Protein 2R4Q (pdb70)

GO terms:
  GO:0005515 protein binding (F, IPI)

Foldseek 3Di:
DAEEEEEEEDQFLQVLVVLLCVVCVVVVGDYQYWGQGPVGIDRDDDLVNLVPQLAYEYAYHDDDDVSQAQGFYHYHHSVCSVVPSVVRRVCSCSVGDHD

Secondary structure (DSSP, 8-state):
--EEEEEE-S------HHHHHHHHHHHT--EEEEEEETTEEESPPPHHHHHH-S-EEEEESS----TTTTSBEEEE-HHHHHH-HHHHHHH----S-B-

B-factor: mean 27.75, std 8.55, range [16.28, 75.95]

Organism: Bacillus subtilis (strain 168) (NCBI:txid224308)

Solvent-accessible surface area: 5579 Å² total

Sequence (99 aa):
AAKIILAVTACPTGHTFAADALKEKAKKELGVEIKVETNGSSSSGIKHKLTAQEIEDAPAIIVAADKQVEEERFKGKRVLQVPVTAGIRRPQELIEEKANQDAPIIY

CATH classification: 3.40.50.2300

Structure (mmCIF, N/CA/C/O backbone):
data_2R4Q
#
_entry.id   2R4Q
#
_cell.length_a   43.661
_cell.length_b   43.661
_cell.length_c   110.896
_cell.angle_alpha   90.000
_cell.angle_beta   90.000
_cell.angle_gamma   90.000
#
_symmetry.space_group_name_H-M   'P 43 21 2'
#
loop_
_entity.id
_entity.type
_entity.pdbx_description
1 polymer 'Phosphotransferase system (PTS) fructose-specific enzyme IIABC component'
2 water water
#
loop_
_atom_site.group_PDB
_atom_site.id
_atom_site.type_symbol
_atom_site.label_atom_id
_atom_site.label_alt_id
_atom_site.label_comp_id
_atom_site.label_asym_id
_atom_site.label_entity_id
_atom_site.label_seq_id
_atom_site.pdbx_PDB_ins_code
_atom_site.Cartn_x
_atom_site.Cartn_y
_atom_site.Cartn_z
_atom_site.occupancy
_atom_site.B_iso_or_equiv
_atom_site.auth_seq_id
_atom_site.auth_comp_id
_atom_site.auth_asym_id
_atom_s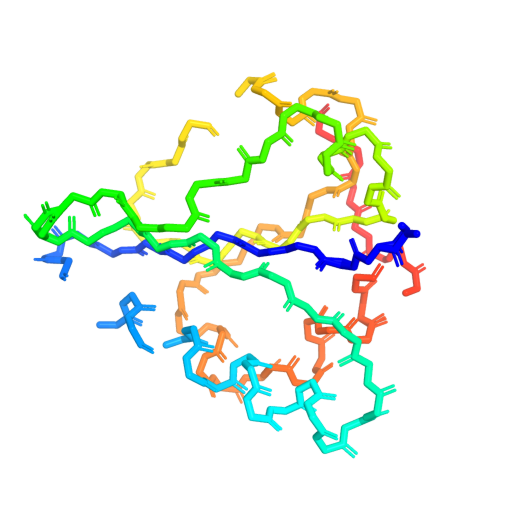ite.auth_atom_id
_atom_site.pdbx_PDB_model_num
ATOM 1 N N A ALA A 1 3 ? 1.896 39.097 -3.544 0.50 27.33 170 ALA A N 1
ATOM 2 N N B ALA A 1 3 ? 1.235 37.982 -3.843 0.50 28.28 170 ALA A N 1
ATOM 3 C CA A ALA A 1 3 ? 2.167 37.911 -4.385 0.50 27.10 170 ALA A CA 1
ATOM 4 C CA B ALA A 1 3 ? 2.137 37.708 -4.992 0.50 27.62 170 ALA A CA 1
ATOM 5 C C A ALA A 1 3 ? 3.091 36.922 -3.671 0.50 27.28 170 ALA A C 1
ATOM 6 C C B ALA A 1 3 ? 3.115 36.544 -4.718 0.50 27.17 170 ALA A C 1
ATOM 7 O O A ALA A 1 3 ? 4.057 37.300 -3.012 0.50 27.62 170 ALA A O 1
ATOM 8 O O B ALA A 1 3 ? 4.181 36.456 -5.338 0.50 27.26 170 ALA A O 1
ATOM 11 N N . LYS A 1 4 ? 2.766 35.650 -3.792 1.00 27.11 171 LYS A N 1
ATOM 12 C CA . LYS A 1 4 ? 3.701 34.592 -3.448 1.00 26.10 171 LYS A CA 1
ATOM 13 C C . LYS A 1 4 ? 3.488 33.377 -4.328 1.00 25.04 171 LYS A C 1
ATOM 14 O O . LYS A 1 4 ? 2.367 33.065 -4.774 1.00 24.47 171 LYS A O 1
ATOM 20 N N A ILE A 1 5 ? 4.574 32.683 -4.607 0.50 24.12 172 ILE A N 1
ATOM 21 N N B ILE A 1 5 ? 4.598 32.684 -4.551 0.50 24.46 172 ILE A N 1
ATOM 22 C CA A ILE A 1 5 ? 4.440 31.435 -5.330 0.50 23.59 172 ILE A CA 1
ATOM 23 C CA B ILE A 1 5 ? 4.615 31.344 -5.128 0.50 24.35 172 ILE A CA 1
ATOM 24 C C A ILE A 1 5 ? 3.751 30.375 -4.447 0.50 22.86 172 ILE A C 1
ATOM 25 C C B ILE A 1 5 ? 3.674 30.395 -4.375 0.50 23.12 172 ILE A C 1
ATOM 26 O O A ILE A 1 5 ? 3.850 30.367 -3.205 0.50 23.34 172 ILE A O 1
ATOM 27 O O B ILE A 1 5 ? 3.527 30.482 -3.135 0.50 23.19 172 ILE A O 1
ATOM 36 N N . LEU A 1 6 ? 3.031 29.492 -5.121 1.00 22.51 173 LEU A N 1
ATOM 37 C CA . LEU A 1 6 ? 2.230 28.455 -4.496 1.00 21.62 173 LEU A CA 1
ATOM 38 C C . LEU A 1 6 ? 2.682 27.105 -5.004 1.00 21.53 173 LEU A C 1
ATOM 39 O O . LEU A 1 6 ? 3.262 27.001 -6.074 1.00 22.07 173 LEU A O 1
ATOM 44 N N . ALA A 1 7 ? 2.386 26.065 -4.239 1.00 21.71 174 ALA A N 1
ATOM 45 C CA . ALA A 1 7 ? 2.635 24.700 -4.710 1.00 21.61 174 ALA A CA 1
ATOM 46 C C . ALA A 1 7 ? 1.512 23.799 -4.279 1.00 21.83 174 ALA A C 1
ATOM 47 O O . ALA A 1 7 ? 0.853 24.069 -3.279 1.00 22.42 174 ALA A O 1
ATOM 49 N N . VAL A 1 8 ? 1.354 22.705 -5.017 1.00 20.95 175 VAL A N 1
ATOM 50 C CA . VAL A 1 8 ? 0.522 21.565 -4.602 1.00 20.63 175 VAL A CA 1
ATOM 51 C C . VAL A 1 8 ? 1.403 20.332 -4.684 1.00 21.58 175 VAL A C 1
ATOM 52 O O . VAL A 1 8 ? 2.066 20.123 -5.702 1.00 22.43 175 VAL A O 1
ATOM 56 N N . THR A 1 9 ? 1.401 19.528 -3.621 1.00 21.15 176 THR A N 1
ATOM 57 C CA . THR A 1 9 ? 2.083 18.240 -3.707 1.00 20.29 176 THR A CA 1
ATOM 58 C C . THR A 1 9 ? 1.050 17.127 -3.533 1.00 21.35 176 THR A C 1
ATOM 59 O O . THR A 1 9 ? 0.084 17.289 -2.797 1.00 21.32 176 THR A O 1
ATOM 63 N N . ALA A 1 10 ? 1.265 15.991 -4.215 1.00 21.56 177 ALA A N 1
ATOM 64 C CA . ALA A 1 10 ? 0.309 14.880 -4.131 1.00 22.98 177 ALA A CA 1
ATOM 65 C C . ALA A 1 10 ? 0.997 13.574 -4.469 1.00 23.75 177 ALA A C 1
ATOM 66 O O . ALA A 1 10 ? 1.863 13.528 -5.322 1.00 23.44 177 ALA A O 1
ATOM 68 N N . CYS A 1 11 ? 0.592 1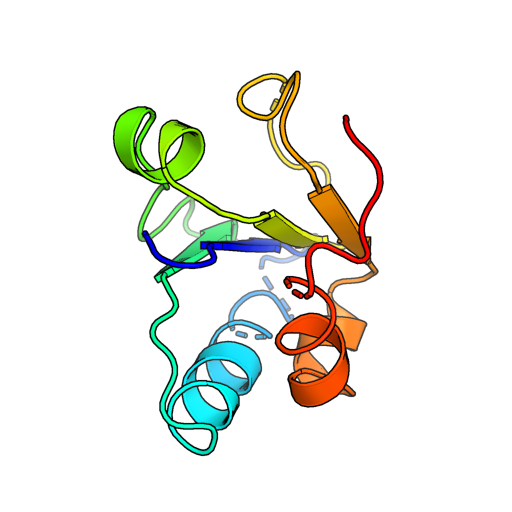2.499 -3.829 1.00 25.35 178 CYS A N 1
ATOM 69 C CA . CYS A 1 11 ? 1.065 11.190 -4.275 1.00 26.51 178 CYS A CA 1
ATOM 70 C C . CYS A 1 11 ? -0.024 10.139 -4.054 1.00 27.53 178 CYS A C 1
ATOM 71 O O . CYS A 1 11 ? -0.962 10.410 -3.295 1.00 26.30 178 CYS A O 1
ATOM 74 N N . PRO A 1 12 ? 0.064 8.983 -4.762 1.00 28.24 179 PRO A N 1
ATOM 75 C CA . PRO A 1 12 ? -0.993 7.959 -4.739 1.00 29.40 179 PRO A CA 1
ATOM 76 C C . PRO A 1 12 ? -1.319 7.428 -3.353 1.00 30.44 179 PRO A C 1
ATOM 77 O O . PRO A 1 12 ? -2.493 7.236 -3.025 1.00 30.55 179 PRO A O 1
ATOM 81 N N . THR A 1 13 ? -0.303 7.188 -2.536 1.00 31.71 180 THR A N 1
ATOM 82 C CA . THR A 1 13 ? -0.586 6.547 -1.253 1.00 33.71 180 THR A CA 1
ATOM 83 C C . THR A 1 13 ? -0.884 7.650 -0.260 1.00 34.12 180 THR A C 1
ATOM 84 O O . THR A 1 13 ? -1.474 7.405 0.797 1.00 34.55 180 THR A O 1
ATOM 88 N N . GLY A 1 14 ? -0.490 8.867 -0.629 1.00 34.62 181 GLY A N 1
ATOM 89 C CA . GLY A 1 14 ? -0.747 10.039 0.170 1.00 35.23 181 GLY A CA 1
ATOM 90 C C . GLY A 1 14 ? -0.075 9.975 1.530 1.00 35.99 181 GLY A C 1
ATOM 91 O O . GLY A 1 14 ? -0.264 10.877 2.354 1.00 37.11 181 GLY A O 1
ATOM 92 N N . HIS A 1 17 ? 5.437 10.565 0.076 1.00 27.74 184 HIS A N 1
ATOM 93 C CA . HIS A 1 17 ? 6.024 11.616 -0.776 1.00 27.64 184 HIS A CA 1
ATOM 94 C C . HIS A 1 17 ? 5.363 13.005 -0.729 1.00 27.35 184 HIS A C 1
ATOM 95 O O . HIS A 1 17 ? 6.054 14.021 -0.774 1.00 25.74 184 HIS A O 1
ATOM 102 N N . THR A 1 18 ? 4.029 13.045 -0.672 1.00 26.00 185 THR A N 1
ATOM 103 C CA . THR A 1 18 ? 3.308 14.321 -0.566 1.00 26.17 185 THR A CA 1
ATOM 104 C C . THR A 1 18 ? 3.956 15.320 0.436 1.00 26.12 185 THR A C 1
ATOM 105 O O . THR A 1 18 ? 4.310 16.499 0.111 1.00 24.02 185 THR A O 1
ATOM 109 N N . PHE A 1 19 ? 4.190 14.799 1.628 1.00 26.06 186 PHE A N 1
ATOM 110 C CA . PHE A 1 19 ? 4.652 15.644 2.771 1.00 26.04 186 PHE A CA 1
ATOM 111 C C . PHE A 1 19 ? 6.158 15.940 2.788 1.00 25.04 186 PHE A C 1
ATOM 112 O O . PHE A 1 19 ? 6.598 17.056 3.154 1.00 24.19 186 PHE A O 1
ATOM 133 N N . ALA A 1 21 ? 7.838 16.250 0.019 1.00 22.61 188 ALA A N 1
ATOM 134 C CA . ALA A 1 21 ? 7.989 17.292 -1.018 1.00 21.61 188 ALA A CA 1
ATOM 135 C C . ALA A 1 21 ? 7.622 18.668 -0.429 1.00 20.92 188 ALA A C 1
ATOM 136 O O . ALA A 1 21 ? 8.338 19.654 -0.642 1.00 21.58 188 ALA A O 1
ATOM 138 N N . ALA A 1 22 ? 6.511 18.736 0.322 1.00 20.69 189 ALA A N 1
ATOM 139 C CA . ALA A 1 22 ? 6.093 20.013 0.934 1.00 21.37 189 ALA A CA 1
ATOM 140 C C . ALA A 1 22 ? 7.183 20.522 1.864 1.00 21.19 189 ALA A C 1
ATOM 141 O O . ALA A 1 22 ? 7.563 21.690 1.810 1.00 21.11 189 ALA A O 1
ATOM 143 N N . ASP A 1 23 ? 7.722 19.623 2.698 1.00 20.92 190 ASP A N 1
ATOM 144 C CA . ASP A 1 23 ? 8.792 19.978 3.619 1.00 20.56 190 ASP A CA 1
ATOM 145 C C . ASP A 1 23 ? 9.997 20.550 2.879 1.00 20.56 190 ASP A C 1
ATOM 146 O O . ASP A 1 23 ? 10.544 21.593 3.249 1.00 21.17 190 ASP A O 1
ATOM 151 N N . ALA A 1 24 ? 10.428 19.836 1.843 1.00 20.21 191 ALA A N 1
ATOM 152 C CA . ALA A 1 24 ? 11.636 20.248 1.126 1.00 21.02 191 ALA A CA 1
ATOM 153 C C . ALA A 1 24 ? 11.421 21.615 0.490 1.00 20.47 191 ALA A C 1
ATOM 154 O O . ALA A 1 24 ? 12.346 22.445 0.494 1.00 21.69 191 ALA A O 1
ATOM 156 N N . LEU A 1 25 ? 10.216 21.834 -0.062 1.00 20.99 192 LEU A N 1
ATOM 157 C CA . LEU A 1 25 ? 9.883 23.123 -0.671 1.00 21.59 192 LEU A CA 1
ATOM 158 C C . LEU A 1 25 ? 9.878 24.243 0.358 1.00 21.78 192 LEU A C 1
ATOM 159 O O . LEU A 1 25 ? 10.460 25.310 0.128 1.00 21.84 192 LEU A O 1
ATOM 164 N N . LYS A 1 26 ? 9.253 23.984 1.513 1.00 21.43 193 LYS A N 1
ATOM 165 C CA . LYS A 1 26 ? 9.209 24.989 2.555 1.00 22.40 193 LYS A CA 1
ATOM 166 C C . LYS A 1 26 ? 10.596 25.297 3.116 1.00 22.62 193 LYS A C 1
ATOM 167 O O . LYS A 1 26 ? 10.961 26.469 3.308 1.00 22.71 193 LYS A O 1
ATOM 173 N N . GLU A 1 27 ? 11.395 24.258 3.376 1.00 22.73 194 GLU A N 1
ATOM 174 C CA . GLU A 1 27 ? 12.725 24.510 3.959 1.00 23.98 194 GLU A CA 1
ATOM 175 C C . GLU A 1 27 ? 13.604 25.284 2.977 1.00 23.69 194 GLU A C 1
ATOM 176 O O . GLU A 1 27 ? 14.334 26.212 3.375 1.00 24.46 194 GLU A O 1
ATOM 182 N N . LYS A 1 28 ? 13.522 24.922 1.695 1.00 22.74 195 LYS A N 1
ATOM 183 C CA . LYS A 1 28 ? 14.327 25.597 0.672 1.00 23.37 195 LYS A CA 1
ATOM 184 C C . LYS A 1 28 ? 13.871 27.053 0.476 1.00 23.31 195 LYS A C 1
ATOM 185 O O . LYS A 1 28 ? 14.709 27.954 0.379 1.00 23.48 195 LYS A O 1
ATOM 191 N N . ALA A 1 29 ? 12.561 27.287 0.444 1.00 22.15 196 ALA A N 1
ATOM 192 C CA . ALA A 1 29 ? 12.024 28.639 0.309 1.00 22.72 196 ALA A CA 1
ATOM 193 C C . ALA A 1 29 ? 12.554 29.510 1.445 1.00 23.20 196 ALA A C 1
ATOM 194 O O . ALA A 1 29 ? 12.940 30.672 1.232 1.00 23.15 196 ALA A O 1
ATOM 196 N N . LYS A 1 30 ? 12.579 28.970 2.661 1.00 23.68 197 LYS A N 1
ATOM 197 C CA A LYS A 1 30 ? 13.077 29.758 3.786 0.50 24.01 197 LYS A CA 1
ATOM 198 C CA B LYS A 1 30 ? 13.079 29.733 3.808 0.50 24.13 197 LYS A CA 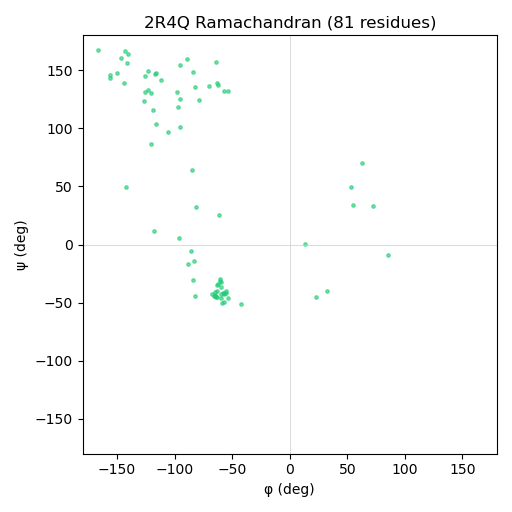1
ATOM 199 C C . LYS A 1 30 ? 14.551 30.076 3.600 1.00 24.41 197 LYS A C 1
ATOM 200 O O . LYS A 1 30 ? 14.973 31.212 3.825 1.00 25.04 197 LYS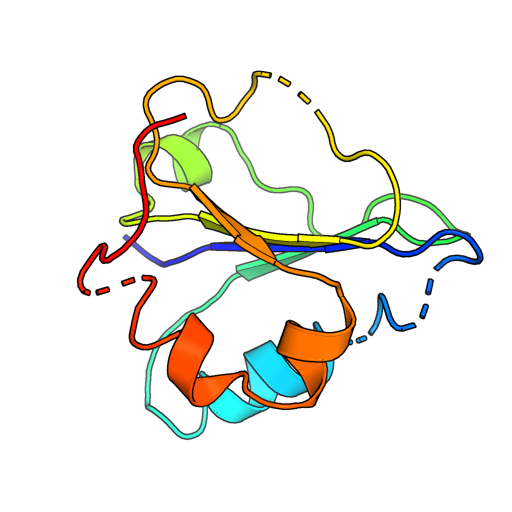 A O 1
ATOM 211 N N . GLU A 1 31 ? 15.327 29.084 3.162 1.00 24.40 198 GLU A N 1
ATOM 212 C CA . GLU A 1 31 ? 16.748 29.272 2.857 1.00 25.80 198 GLU A CA 1
ATOM 213 C C . GLU A 1 31 ? 16.948 30.400 1.840 1.00 24.59 198 GLU A C 1
ATOM 214 O O . GLU A 1 31 ? 17.891 31.211 1.946 1.00 24.74 198 GLU A O 1
ATOM 220 N N . LEU A 1 32 ? 16.065 30.450 0.847 1.00 24.04 199 LEU A N 1
ATOM 221 C CA . LEU A 1 32 ? 16.188 31.396 -0.251 1.00 23.21 199 LEU A CA 1
ATOM 222 C C . LEU A 1 32 ? 15.554 32.762 0.072 1.00 22.55 199 LEU A C 1
ATOM 223 O O . LEU A 1 32 ? 15.678 33.714 -0.707 1.00 21.89 199 LEU A O 1
ATOM 228 N N . GLY A 1 33 ? 14.897 32.846 1.223 1.00 22.24 200 GLY A N 1
ATOM 229 C CA . GLY A 1 33 ? 14.281 34.090 1.678 1.00 22.20 200 GLY A CA 1
ATOM 230 C C . GLY A 1 33 ? 13.041 34.416 0.860 1.00 22.41 200 GLY A C 1
ATOM 231 O O . GLY A 1 33 ? 12.770 35.586 0.586 1.00 21.72 200 GLY A O 1
ATOM 232 N N . VAL A 1 34 ? 12.318 33.386 0.421 1.00 22.39 201 VAL A N 1
ATOM 233 C CA . VAL A 1 34 ? 11.075 33.634 -0.330 1.00 23.75 201 VAL A CA 1
ATOM 234 C C . VAL A 1 34 ? 9.897 32.957 0.334 1.00 23.81 201 VAL A C 1
ATOM 235 O O . VAL A 1 34 ? 10.072 31.930 1.006 1.00 23.37 201 VAL A O 1
ATOM 239 N N . GLU A 1 35 ? 8.720 33.558 0.183 1.00 23.46 202 GLU A N 1
ATOM 240 C CA . GLU A 1 35 ? 7.514 32.962 0.769 1.00 24.57 202 GLU A CA 1
ATOM 241 C C . GLU A 1 35 ? 6.947 31.913 -0.157 1.00 23.37 202 GLU A C 1
ATOM 242 O O . GLU A 1 35 ? 6.997 32.034 -1.385 1.00 23.72 202 GLU A O 1
ATOM 248 N N . ILE A 1 36 ? 6.333 30.904 0.452 1.00 23.14 203 ILE A N 1
ATOM 249 C CA . ILE A 1 36 ? 5.618 29.891 -0.318 1.00 22.94 203 ILE A CA 1
ATOM 250 C C . ILE A 1 36 ? 4.456 29.356 0.518 1.00 22.53 203 ILE A C 1
ATOM 251 O O . ILE A 1 36 ? 4.544 29.326 1.750 1.00 23.87 203 ILE A O 1
ATOM 256 N N . LYS A 1 37 ? 3.366 28.988 -0.153 1.00 21.67 204 LYS A N 1
ATOM 257 C CA . LYS A 1 37 ? 2.269 28.257 0.499 1.00 20.89 204 LYS A CA 1
ATOM 258 C C . LYS A 1 37 ? 2.151 26.941 -0.263 1.00 21.34 204 LYS A C 1
ATOM 259 O O . LYS A 1 37 ? 2.109 26.941 -1.496 1.00 22.46 204 LYS A O 1
ATOM 265 N N . VAL A 1 38 ? 2.114 25.841 0.479 1.00 21.65 205 VAL A N 1
ATOM 266 C CA . VAL A 1 38 ? 2.039 24.527 -0.116 1.00 21.66 205 VAL A CA 1
ATOM 267 C C . VAL A 1 38 ? 0.756 23.809 0.323 1.00 22.42 205 VAL A C 1
ATOM 268 O O . VAL A 1 38 ? 0.572 23.501 1.530 1.00 22.16 205 VAL A O 1
ATOM 272 N N . GLU A 1 39 ? -0.111 23.552 -0.655 1.00 20.94 206 GLU A N 1
ATOM 273 C CA . GLU A 1 39 ? -1.292 22.692 -0.435 1.00 21.88 206 GLU A CA 1
ATOM 274 C C . GLU A 1 39 ? -0.836 21.261 -0.557 1.00 22.03 206 GLU A C 1
ATOM 275 O O . GLU A 1 39 ? -0.135 20.946 -1.492 1.00 22.17 206 GLU A O 1
ATOM 281 N N . THR A 1 40 ? -1.271 20.390 0.356 1.00 21.16 207 THR A N 1
ATOM 282 C CA . THR A 1 40 ? -0.958 18.968 0.241 1.00 21.16 207 THR A CA 1
ATOM 283 C C . THR A 1 40 ? -2.208 18.152 -0.057 1.00 20.67 207 THR A C 1
ATOM 284 O O . THR A 1 40 ? -3.295 18.430 0.462 1.00 20.28 207 THR A O 1
ATOM 288 N N . ASN A 1 41 ? -2.037 17.149 -0.911 1.00 21.30 208 ASN A N 1
ATOM 289 C CA . ASN A 1 41 ? -3.144 16.251 -1.236 1.00 23.82 208 ASN A CA 1
ATOM 290 C C . ASN A 1 41 ? -2.744 14.851 -0.847 1.00 25.90 208 ASN A C 1
ATOM 291 O O . ASN A 1 41 ? -2.259 14.108 -1.676 1.00 28.96 208 ASN A O 1
ATOM 296 N N . GLY A 1 42 ? -2.962 14.478 0.403 1.00 26.01 209 GLY A N 1
ATOM 297 C CA . GLY A 1 42 ? -2.510 13.172 0.903 1.00 26.22 209 GLY A CA 1
ATOM 298 C C . GLY A 1 42 ? -3.640 12.207 1.190 1.00 26.01 209 GLY A C 1
ATOM 299 O O . GLY A 1 42 ? -4.790 12.425 0.780 1.00 26.12 209 GLY A O 1
ATOM 300 N N A SER A 1 43 ? -3.312 11.199 1.999 0.50 25.43 210 SER A N 1
ATOM 301 N N B SER A 1 43 ? -3.307 11.079 1.816 0.50 26.19 210 SER A N 1
ATOM 302 C CA A SER A 1 43 ? -4.231 10.124 2.358 0.50 24.36 210 SER A CA 1
ATOM 303 C CA B SER A 1 43 ? -4.305 10.058 2.142 0.50 25.72 210 SER A CA 1
ATOM 304 C C A SER A 1 43 ? -5.344 10.596 3.287 0.50 24.27 210 SER A C 1
ATOM 305 C C B SER A 1 43 ? -5.227 10.637 3.182 0.50 25.60 210 SER A C 1
ATOM 306 O O A SER A 1 43 ? -6.456 10.074 3.239 0.50 23.43 210 SER A O 1
ATOM 307 O O B SER A 1 43 ? -6.358 10.188 3.379 0.50 24.96 210 SER A O 1
ATOM 312 N N A SER A 1 44 ? -5.035 11.560 4.149 0.50 23.83 211 SER A N 1
ATOM 313 N N B SER A 1 44 ? -4.701 11.660 3.832 0.50 25.27 211 SER A N 1
ATOM 314 C CA A SER A 1 44 ? -6.040 12.111 5.052 0.50 23.83 211 SER A CA 1
ATOM 315 C CA B SER A 1 44 ? -5.341 12.337 4.926 0.50 25.38 211 SER A CA 1
ATOM 316 C C A SER A 1 44 ? -6.866 13.195 4.385 0.50 23.75 211 SER A C 1
ATOM 317 C C B SER A 1 44 ? -6.286 13.453 4.464 0.50 25.07 211 SER A C 1
ATOM 318 O O A SER A 1 44 ? -7.834 13.700 4.979 0.50 23.66 211 SER A O 1
ATOM 319 O O B SER A 1 44 ? -6.820 14.182 5.291 0.50 26.18 211 SER A O 1
ATOM 324 N N . GLY A 1 45 ? -6.506 13.551 3.148 1.00 23.80 212 GLY A N 1
ATOM 325 C CA . GLY A 1 45 ? -7.219 14.646 2.497 1.00 23.78 212 GLY A CA 1
ATOM 326 C C . GLY A 1 45 ? -6.352 15.857 2.128 1.00 23.83 212 GLY A C 1
ATOM 327 O O . GLY A 1 45 ? -5.154 15.742 1.935 1.00 24.60 212 GLY A O 1
ATOM 328 N N . ILE A 1 46 ? -7.015 16.993 1.978 1.00 24.21 213 ILE A N 1
ATOM 329 C CA . ILE A 1 46 ? -6.396 18.243 1.491 1.00 24.79 213 ILE A CA 1
ATOM 330 C C . ILE A 1 46 ? -6.053 19.092 2.701 1.00 25.63 213 ILE A C 1
ATOM 331 O O . ILE A 1 46 ? -6.878 19.263 3.617 1.00 26.62 213 ILE A O 1
ATOM 336 N N . LYS A 1 47 ? -4.831 19.593 2.743 1.00 26.09 214 LYS A N 1
ATOM 337 C CA . LYS A 1 47 ? -4.449 20.511 3.808 1.00 26.01 214 LYS A CA 1
ATOM 338 C C . LYS A 1 47 ? -3.899 21.782 3.156 1.00 25.76 214 LYS A C 1
ATOM 339 O O . LYS A 1 47 ? -3.265 21.742 2.084 1.00 23.05 214 LYS A O 1
ATOM 345 N N . HIS A 1 48 ? -4.173 22.908 3.813 1.00 24.52 215 HIS A N 1
ATOM 346 C CA . HIS A 1 48 ? -3.721 24.229 3.360 1.00 24.38 215 HIS A CA 1
ATOM 347 C C . HIS A 1 48 ? -4.138 24.481 1.925 1.00 22.44 215 HIS A C 1
ATOM 348 O O . HIS A 1 48 ? -3.345 24.887 1.086 1.00 22.62 215 HIS A O 1
ATOM 355 N N . LYS A 1 49 ? -5.420 24.238 1.651 1.00 22.88 216 LYS A N 1
ATOM 356 C CA . LYS A 1 49 ? -5.922 24.417 0.292 1.00 22.48 216 LYS A CA 1
ATOM 357 C C . LYS A 1 49 ? -5.679 25.852 -0.229 1.00 22.54 216 LYS A C 1
ATOM 358 O O . LYS A 1 49 ? -5.940 26.846 0.468 1.00 22.70 216 LYS A O 1
ATOM 364 N N . LEU A 1 50 ? -5.156 25.945 -1.442 1.00 21.62 217 LEU A N 1
ATOM 365 C CA . LEU A 1 50 ? -4.951 27.254 -2.072 1.00 21.83 217 LEU A CA 1
ATOM 366 C C . LEU A 1 50 ? -6.292 27.939 -2.280 1.00 21.84 217 LEU A C 1
ATOM 367 O O . LEU A 1 50 ? -7.286 27.297 -2.652 1.00 21.08 217 LEU A O 1
ATOM 372 N N . THR A 1 51 ? -6.332 29.240 -2.027 1.00 21.32 218 THR A N 1
ATOM 373 C CA . THR A 1 51 ? -7.535 30.006 -2.303 1.00 20.98 218 THR A CA 1
ATOM 374 C C . THR A 1 51 ? -7.543 30.569 -3.730 1.00 21.16 218 THR A C 1
ATOM 375 O O . THR A 1 51 ? -6.475 30.740 -4.364 1.00 22.11 218 THR A O 1
ATOM 379 N N . ALA A 1 52 ? -8.734 30.916 -4.212 1.00 21.07 219 ALA A N 1
ATOM 380 C CA . ALA A 1 52 ? -8.859 31.540 -5.535 1.00 20.72 219 ALA A CA 1
ATOM 381 C C . ALA A 1 52 ? -8.038 32.830 -5.591 1.00 20.71 219 ALA A C 1
ATOM 382 O O . ALA A 1 52 ? -7.371 33.106 -6.588 1.00 20.72 219 ALA A O 1
ATOM 384 N N . GLN A 1 53 ? -8.079 33.626 -4.523 1.00 19.56 220 GLN A N 1
ATOM 385 C CA . GLN A 1 53 ? -7.318 34.878 -4.527 1.00 20.37 220 GLN A CA 1
ATOM 386 C C . GLN A 1 53 ? -5.800 34.618 -4.578 1.00 20.69 220 GLN A C 1
ATOM 387 O O . GLN A 1 53 ? -5.068 35.305 -5.303 1.00 20.20 220 GLN A O 1
ATOM 393 N N . GLU A 1 54 ? -5.332 33.650 -3.793 1.00 20.15 221 GLU A N 1
ATOM 394 C CA . GLU A 1 54 ? -3.908 33.314 -3.788 1.00 21.42 221 GLU A CA 1
ATOM 395 C C . GLU A 1 54 ? -3.493 32.890 -5.190 1.00 21.06 221 GLU A C 1
ATOM 396 O O . GLU A 1 54 ? -2.460 33.308 -5.718 1.00 21.14 221 GLU A O 1
ATOM 402 N N . ILE A 1 55 ? -4.340 32.098 -5.827 1.00 20.85 222 ILE A N 1
ATOM 403 C CA . ILE A 1 55 ? -4.050 31.657 -7.193 1.00 20.91 222 ILE A CA 1
ATOM 404 C C . ILE A 1 55 ? -3.988 32.819 -8.172 1.00 21.53 222 ILE A C 1
ATOM 405 O O . ILE A 1 55 ? -3.079 32.894 -8.998 1.00 22.18 222 ILE A O 1
ATOM 410 N N . GLU A 1 56 ? -4.955 33.724 -8.089 1.00 21.64 223 GLU A N 1
ATOM 411 C CA . GLU A 1 56 ? -4.943 34.911 -8.947 1.00 22.59 223 GLU A CA 1
ATOM 412 C C . GLU A 1 56 ? -3.634 35.694 -8.807 1.00 22.66 223 GLU A C 1
ATOM 413 O O . GLU A 1 56 ? -3.063 36.136 -9.810 1.00 23.54 223 GLU A O 1
ATOM 419 N N . ASP A 1 57 ? -3.152 35.827 -7.570 1.00 21.83 224 ASP A N 1
ATOM 420 C CA . ASP A 1 57 ? -2.000 36.672 -7.253 1.00 22.70 224 ASP A CA 1
ATOM 421 C C . ASP A 1 57 ? -0.644 35.954 -7.507 1.00 23.12 224 ASP A C 1
ATOM 422 O O . ASP A 1 57 ? 0.399 36.615 -7.540 1.00 23.73 224 ASP A O 1
ATOM 427 N N . ALA A 1 58 ? -0.656 34.638 -7.685 1.00 22.70 225 ALA A N 1
ATOM 428 C CA . ALA A 1 58 ? 0.592 33.871 -7.759 1.00 22.87 225 ALA A CA 1
ATOM 429 C C . ALA A 1 58 ? 1.380 34.151 -9.052 1.00 23.79 225 ALA A C 1
ATOM 430 O O . ALA A 1 58 ? 0.791 34.208 -10.129 1.00 24.27 225 ALA A O 1
ATOM 432 N N . PRO A 1 59 ? 2.702 34.325 -8.962 1.00 24.57 226 PRO A N 1
ATOM 433 C CA . PRO A 1 59 ? 3.501 34.394 -10.219 1.00 23.95 226 PRO A CA 1
ATOM 434 C C . PRO A 1 59 ? 3.458 33.085 -11.038 1.00 24.15 226 PRO A C 1
ATOM 435 O O . PRO A 1 59 ? 3.462 33.104 -12.273 1.00 24.12 226 PRO A O 1
ATOM 439 N N . ALA A 1 60 ? 3.409 31.966 -10.323 1.00 23.26 227 ALA A N 1
ATOM 440 C CA . ALA A 1 60 ? 3.251 30.647 -10.900 1.00 23.46 227 ALA A CA 1
ATOM 441 C C . ALA A 1 60 ? 2.906 29.694 -9.773 1.00 23.37 227 ALA A C 1
ATOM 442 O O . ALA A 1 60 ? 3.052 30.033 -8.584 1.00 22.68 227 ALA A O 1
ATOM 444 N N . ILE A 1 61 ? 2.475 28.498 -10.166 1.00 22.49 228 ILE A N 1
ATOM 445 C CA . ILE A 1 61 ? 2.143 27.449 -9.212 1.00 23.09 228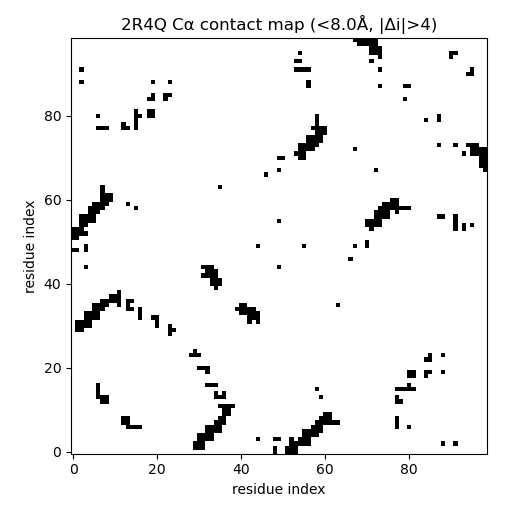 ILE A CA 1
ATOM 446 C C . ILE A 1 61 ? 2.984 26.221 -9.545 1.00 23.42 228 ILE A C 1
ATOM 447 O O . ILE A 1 61 ? 3.030 25.800 -10.708 1.00 23.76 228 ILE A O 1
ATOM 452 N N . ILE A 1 62 ? 3.601 25.611 -8.534 1.00 21.70 229 ILE A N 1
ATOM 453 C CA . ILE A 1 62 ? 4.348 24.369 -8.736 1.00 21.67 229 ILE A CA 1
ATOM 454 C C . ILE A 1 62 ? 3.401 23.223 -8.404 1.00 22.64 229 ILE A C 1
ATOM 455 O O . ILE A 1 62 ? 2.831 23.180 -7.316 1.00 23.34 229 ILE A O 1
ATOM 460 N N . VAL A 1 63 ? 3.225 22.298 -9.333 1.00 21.52 230 VAL A N 1
ATOM 461 C CA . VAL A 1 63 ? 2.405 21.134 -9.020 1.00 21.92 230 VAL A CA 1
ATOM 462 C C . VAL A 1 63 ? 3.326 19.925 -9.101 1.00 21.67 230 VAL A C 1
ATOM 463 O O . VAL A 1 63 ? 3.701 19.498 -10.197 1.00 21.55 230 VAL A O 1
ATOM 467 N N . ALA A 1 64 ? 3.713 19.423 -7.937 1.00 21.38 231 ALA A N 1
ATOM 468 C CA . ALA A 1 64 ? 4.643 18.294 -7.815 1.00 21.36 231 ALA A CA 1
ATOM 469 C C . ALA A 1 64 ? 3.798 17.099 -7.404 1.00 22.24 231 ALA A C 1
ATOM 470 O O . ALA A 1 64 ? 3.450 16.927 -6.224 1.00 21.02 231 ALA A O 1
ATOM 472 N N . ALA A 1 65 ? 3.408 16.291 -8.396 1.00 22.23 232 ALA A N 1
ATOM 473 C CA . ALA A 1 65 ? 2.326 15.313 -8.188 1.00 23.17 232 ALA A CA 1
ATOM 474 C C . ALA A 1 65 ? 2.505 14.003 -8.902 1.00 24.53 232 ALA A C 1
ATOM 475 O O . ALA A 1 65 ? 2.910 13.971 -10.060 1.00 25.90 232 ALA A O 1
ATOM 477 N N . ASP A 1 66 ? 2.168 12.924 -8.197 1.00 24.24 233 ASP A N 1
ATOM 478 C CA . ASP A 1 66 ? 2.206 11.588 -8.762 1.00 24.63 233 ASP A CA 1
ATOM 479 C C . ASP A 1 66 ? 0.798 10.976 -8.760 1.00 24.44 233 ASP A C 1
ATOM 480 O O . ASP A 1 66 ? 0.630 9.771 -8.973 1.00 24.53 233 ASP A O 1
ATOM 485 N N . LYS A 1 67 ? -0.203 11.816 -8.493 1.00 24.35 234 LYS A N 1
ATOM 486 C CA . LYS A 1 67 ? -1.614 11.452 -8.718 1.00 24.67 234 LYS A CA 1
ATOM 487 C C . LYS A 1 67 ? -2.325 12.710 -9.203 1.00 24.41 234 LYS A C 1
ATOM 488 O O . LYS A 1 67 ? -1.775 13.812 -9.116 1.00 25.22 234 LYS A O 1
ATOM 494 N N . GLN A 1 68 ? -3.530 12.529 -9.732 1.00 25.59 235 GLN A N 1
ATOM 495 C CA . GLN A 1 68 ? -4.272 13.636 -10.315 1.00 26.21 235 GLN A CA 1
ATOM 496 C C . GLN A 1 68 ? -4.574 14.705 -9.273 1.00 25.53 235 GLN A C 1
ATOM 497 O O . GLN A 1 68 ? -4.956 14.395 -8.143 1.00 24.69 235 GLN A O 1
ATOM 503 N N . VAL A 1 69 ? -4.400 15.952 -9.702 1.00 25.32 236 VAL A N 1
ATOM 504 C CA . VAL A 1 69 ? -4.663 17.151 -8.920 1.00 25.12 236 VAL A CA 1
ATOM 505 C C . VAL A 1 69 ? -5.800 17.912 -9.628 1.00 24.62 236 VAL A C 1
ATOM 506 O O . VAL A 1 69 ? -5.949 17.805 -10.850 1.00 25.62 236 VAL A O 1
ATOM 510 N N . GLU A 1 70 ? -6.639 18.608 -8.868 1.00 24.39 237 GLU A N 1
ATOM 511 C CA . GLU A 1 70 ? -7.644 19.474 -9.494 1.00 24.82 237 GLU A CA 1
ATOM 512 C C . GLU A 1 70 ? -6.912 20.636 -10.183 1.00 23.91 237 GLU A C 1
ATOM 513 O O . GLU A 1 70 ? -6.282 21.473 -9.520 1.00 23.79 237 GLU A O 1
ATOM 527 N N A GLU A 1 72 ? -8.303 22.617 -13.117 0.50 23.31 239 GLU A N 1
ATOM 528 N N B GLU A 1 72 ? -8.305 22.598 -13.160 0.50 23.28 239 GLU A N 1
ATOM 529 C CA A GLU A 1 72 ? -9.069 23.653 -13.818 0.50 23.10 239 GLU A CA 1
ATOM 530 C CA B GLU A 1 72 ? -9.096 23.652 -13.821 0.50 23.07 239 GLU A CA 1
ATOM 531 C C A GLU A 1 72 ? -9.098 25.009 -13.097 0.50 22.68 239 GLU A C 1
ATOM 532 C C B GLU A 1 72 ? -8.928 25.006 -13.120 0.50 22.52 239 GLU A C 1
ATOM 533 O O A GLU A 1 72 ? -9.262 26.058 -13.729 0.50 22.74 239 GLU A O 1
ATOM 534 O O B GLU A 1 72 ? -8.797 26.044 -13.784 0.50 21.96 239 GLU A O 1
ATOM 545 N N . ARG A 1 73 ? -8.877 24.979 -11.785 1.00 22.25 240 ARG A N 1
ATOM 546 C CA . ARG A 1 73 ? -8.662 26.211 -10.985 1.00 21.94 240 ARG A CA 1
ATOM 547 C C . ARG A 1 73 ? -7.406 26.992 -11.405 1.00 21.89 240 ARG A C 1
ATOM 548 O O . ARG A 1 73 ? -7.287 28.188 -11.101 1.00 22.38 240 ARG A O 1
ATOM 556 N N . PHE A 1 74 ? -6.479 26.318 -12.097 1.00 22.07 241 PHE A N 1
ATOM 557 C CA . PHE A 1 74 ? -5.257 26.970 -12.574 1.00 22.16 241 PHE A CA 1
ATOM 558 C C . PHE A 1 74 ? -5.294 27.457 -14.020 1.00 22.33 241 PHE A C 1
ATOM 559 O O . PHE A 1 74 ? -4.263 27.890 -14.520 1.00 22.65 241 PHE A O 1
ATOM 567 N N . LYS A 1 75 ? -6.441 27.366 -14.692 1.00 22.55 242 LYS A N 1
ATOM 568 C CA . LYS A 1 75 ? -6.507 27.831 -16.080 1.00 23.74 242 LYS A CA 1
ATOM 569 C C . LYS A 1 75 ? -6.020 29.277 -16.211 1.00 23.26 242 LYS A C 1
ATOM 570 O O . LYS A 1 75 ? -6.423 30.161 -15.428 1.00 23.34 242 LYS A O 1
ATOM 576 N N . GLY A 1 76 ? -5.139 29.509 -17.185 1.00 22.74 243 GLY A N 1
ATOM 577 C CA . GLY A 1 76 ? -4.575 30.837 -17.418 1.00 23.20 243 GLY A CA 1
ATOM 578 C C . GLY A 1 76 ? -3.359 31.202 -16.586 1.00 23.56 243 GLY A C 1
ATOM 579 O O . GLY A 1 76 ? -2.724 32.247 -16.837 1.00 24.48 243 GLY A O 1
ATOM 580 N N . LYS A 1 77 ? -3.037 30.360 -15.600 1.00 23.23 244 LYS A N 1
ATOM 581 C CA . LYS A 1 77 ? -1.883 30.557 -14.725 1.00 23.14 244 LYS A CA 1
ATOM 582 C C . LYS A 1 77 ? -0.694 29.766 -15.244 1.00 22.65 244 LYS A C 1
ATOM 583 O O . LYS A 1 77 ? -0.887 28.730 -15.903 1.00 23.04 244 LYS A O 1
ATOM 589 N N . ARG A 1 78 ? 0.518 30.225 -14.911 1.00 21.68 245 ARG A N 1
ATOM 590 C CA . ARG A 1 78 ? 1.726 29.445 -15.222 1.00 21.78 245 ARG A CA 1
ATOM 591 C C . ARG A 1 78 ? 1.866 28.339 -14.205 1.00 22.44 245 ARG A C 1
ATOM 592 O O . ARG A 1 78 ? 1.898 28.610 -12.988 1.00 23.60 245 ARG A O 1
ATOM 600 N N . VAL A 1 79 ? 1.946 27.106 -14.699 1.00 21.27 246 VAL A N 1
ATOM 601 C CA . VAL A 1 79 ? 1.995 25.925 -13.812 1.00 22.68 246 VAL A CA 1
ATOM 602 C C . VAL A 1 79 ? 3.210 25.085 -14.175 1.00 22.65 246 VAL A C 1
ATOM 603 O O . VAL A 1 79 ? 3.379 24.696 -15.318 1.00 23.15 246 VAL A O 1
ATOM 607 N N . LEU A 1 80 ? 4.062 24.859 -13.180 1.00 22.90 247 LEU A N 1
ATOM 608 C CA . LEU A 1 80 ? 5.233 24.009 -13.353 1.00 23.44 247 LEU A CA 1
ATOM 609 C C . LEU A 1 80 ? 4.846 22.620 -12.867 1.00 23.69 247 LEU A C 1
ATOM 610 O O . LEU A 1 80 ? 4.791 22.355 -11.649 1.00 23.43 247 LEU A O 1
ATOM 615 N N . GLN A 1 81 ? 4.552 21.734 -13.815 1.00 22.34 248 GLN A N 1
ATOM 616 C CA . GLN A 1 81 ? 4.082 20.387 -13.486 1.00 23.05 248 GLN A CA 1
ATOM 617 C C . GLN A 1 81 ? 5.251 19.420 -13.536 1.00 23.18 248 GLN A C 1
ATOM 618 O O . GLN A 1 81 ? 5.866 19.216 -14.605 1.00 23.66 248 GLN A O 1
ATOM 624 N N . VAL A 1 82 ? 5.535 18.804 -12.390 1.00 22.76 249 VAL A N 1
ATOM 625 C CA . VAL A 1 82 ? 6.667 17.884 -12.241 1.00 21.75 249 VAL A CA 1
ATOM 626 C C . VAL A 1 82 ? 6.262 16.699 -11.366 1.00 21.98 249 VAL A C 1
ATOM 627 O O . VAL A 1 82 ? 5.254 16.765 -10.652 1.00 22.08 249 VAL A O 1
ATOM 631 N N . PRO A 1 83 ? 7.053 15.609 -11.394 1.00 21.46 250 PRO A N 1
ATOM 632 C CA . PRO A 1 83 ? 6.750 14.502 -10.473 1.00 21.43 250 PRO A CA 1
ATOM 633 C C . PRO A 1 83 ? 6.919 14.929 -9.024 1.00 21.12 250 PRO A C 1
ATOM 634 O O . PRO A 1 83 ? 7.655 15.868 -8.731 1.00 21.09 250 PRO A O 1
ATOM 638 N N . VAL A 1 84 ? 6.250 14.235 -8.112 1.00 20.91 251 VAL A N 1
ATOM 639 C CA . VAL A 1 84 ? 6.351 14.644 -6.719 1.00 21.61 251 VAL A CA 1
ATOM 640 C C . VAL A 1 84 ? 7.809 14.557 -6.241 1.00 21.36 251 VAL A C 1
ATOM 641 O O . VAL A 1 84 ? 8.231 15.342 -5.392 1.00 21.25 251 VAL A O 1
ATOM 645 N N . THR A 1 85 ? 8.564 13.615 -6.803 1.00 21.20 252 THR A N 1
ATOM 646 C CA . THR A 1 85 ? 9.967 13.425 -6.427 1.00 21.39 252 THR A CA 1
ATOM 647 C C . THR A 1 85 ? 10.805 14.680 -6.697 1.00 21.83 252 THR A C 1
ATOM 648 O O . THR A 1 85 ? 11.784 14.918 -5.998 1.00 22.19 252 THR A O 1
ATOM 652 N N . ALA A 1 86 ? 10.417 15.479 -7.704 1.00 21.20 253 ALA A N 1
ATOM 653 C CA . ALA A 1 86 ? 11.145 16.729 -7.983 1.00 22.33 253 ALA A CA 1
ATOM 654 C C . ALA A 1 86 ? 11.069 17.700 -6.815 1.00 22.61 253 ALA A C 1
ATOM 655 O O . ALA A 1 86 ? 12.009 18.437 -6.547 1.00 22.50 253 ALA A O 1
ATOM 657 N N . GLY A 1 87 ? 9.939 17.713 -6.101 1.00 22.87 254 GLY A N 1
ATOM 658 C CA . GLY A 1 87 ? 9.861 18.550 -4.915 1.00 23.00 254 GLY A CA 1
ATOM 659 C C . GLY A 1 87 ? 10.888 18.218 -3.840 1.00 23.40 254 GLY A C 1
ATOM 660 O O . GLY A 1 87 ? 11.340 19.090 -3.093 1.00 23.73 254 GLY A O 1
ATOM 661 N N . ILE A 1 88 ? 11.239 16.932 -3.747 1.00 23.40 255 ILE A N 1
ATOM 662 C CA . ILE A 1 88 ? 12.213 16.451 -2.791 1.00 24.28 255 ILE A CA 1
ATOM 663 C C . ILE A 1 88 ? 13.634 16.664 -3.321 1.00 23.51 255 ILE A C 1
ATOM 664 O O . ILE A 1 88 ? 14.525 17.117 -2.606 1.00 24.75 255 ILE A O 1
ATOM 669 N N . ARG A 1 89 ? 13.854 16.347 -4.594 1.00 23.64 256 ARG A N 1
ATOM 670 C CA . ARG A 1 89 ? 15.213 16.314 -5.141 1.00 23.48 256 ARG A CA 1
ATOM 671 C C . ARG A 1 89 ? 15.776 17.636 -5.596 1.00 24.16 256 ARG A C 1
ATOM 672 O O . ARG A 1 89 ? 16.991 17.8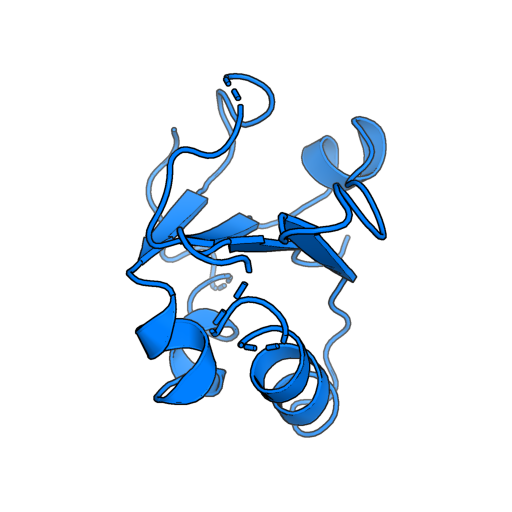33 -5.540 1.00 23.95 256 ARG A O 1
ATOM 680 N N . ARG A 1 90 ? 14.899 18.533 -6.064 1.00 23.48 257 ARG A N 1
ATOM 681 C CA . ARG A 1 90 ? 15.350 19.778 -6.665 1.00 24.25 257 ARG A CA 1
ATOM 682 C C . ARG A 1 90 ? 14.436 20.967 -6.309 1.00 23.64 257 ARG A C 1
ATOM 683 O O . ARG A 1 90 ? 14.039 21.729 -7.188 1.00 23.34 257 ARG A O 1
ATOM 691 N N . PRO A 1 91 ? 14.116 21.147 -5.002 1.00 23.67 258 PRO A N 1
ATOM 692 C CA . PRO A 1 91 ? 13.203 22.248 -4.641 1.00 23.56 258 PRO A CA 1
ATOM 693 C C . PRO A 1 91 ? 13.727 23.619 -5.054 1.00 24.19 258 PRO A C 1
ATOM 694 O O . PRO A 1 91 ? 12.931 24.486 -5.451 1.00 24.23 258 PRO A O 1
ATOM 698 N N . GLN A 1 92 ? 15.040 23.830 -4.968 1.00 23.88 259 GLN A N 1
ATOM 699 C CA . GLN A 1 92 ? 15.591 25.126 -5.396 1.00 24.42 259 GLN A CA 1
ATOM 700 C C . GLN A 1 92 ? 15.278 25.438 -6.850 1.00 24.68 259 GLN A C 1
ATOM 701 O O . GLN A 1 92 ? 14.798 26.525 -7.167 1.00 24.21 259 GLN A O 1
ATOM 707 N N . GLU A 1 93 ? 15.557 24.488 -7.737 1.00 25.42 260 GLU A N 1
ATOM 708 C CA . GLU A 1 93 ? 15.222 24.643 -9.160 1.00 26.05 260 GLU A CA 1
ATOM 709 C C . GLU A 1 93 ? 13.734 24.987 -9.371 1.00 25.18 260 GLU A C 1
ATOM 710 O O . GLU A 1 93 ? 13.388 25.878 -10.140 1.00 24.00 260 GLU A O 1
ATOM 716 N N . LEU A 1 94 ? 12.845 24.271 -8.686 1.00 23.95 261 LEU A N 1
ATOM 717 C CA . LEU A 1 94 ? 11.424 24.514 -8.885 1.00 23.98 261 LEU A CA 1
ATOM 718 C C . LEU A 1 94 ? 11.024 25.906 -8.408 1.00 24.02 261 LEU A C 1
ATOM 719 O O . LEU A 1 94 ? 10.268 26.617 -9.073 1.00 24.80 261 LEU A O 1
ATOM 724 N N . ILE A 1 95 ? 11.519 26.277 -7.236 1.00 24.37 262 ILE A N 1
ATOM 725 C CA . ILE A 1 95 ? 11.201 27.587 -6.664 1.00 23.85 262 ILE A CA 1
ATOM 726 C C . ILE A 1 95 ? 11.728 28.708 -7.558 1.00 24.71 262 ILE A C 1
ATOM 727 O O . ILE A 1 95 ? 10.992 29.651 -7.847 1.00 24.30 262 ILE A O 1
ATOM 732 N N A GLU A 1 96 ? 12.962 28.561 -8.022 0.50 24.75 263 GLU A N 1
ATOM 733 N N B GLU A 1 96 ? 12.983 28.621 -7.987 0.50 24.69 263 GLU A N 1
ATOM 734 C CA A GLU A 1 96 ? 13.593 29.609 -8.838 0.50 25.34 263 GLU A CA 1
ATOM 735 C CA B GLU A 1 96 ? 13.514 29.689 -8.861 0.50 25.05 263 GLU A CA 1
ATOM 736 C C A GLU A 1 96 ? 12.975 29.707 -10.247 0.50 25.41 263 GLU A C 1
ATOM 737 C C B GLU A 1 96 ? 12.755 29.744 -10.187 0.50 24.93 263 GLU A C 1
ATOM 738 O O A GLU A 1 96 ? 12.890 30.797 -10.812 0.50 25.58 263 GLU A O 1
ATOM 739 O O B GLU A 1 96 ? 12.356 30.822 -10.636 0.50 23.85 263 GLU A O 1
ATOM 750 N N . LYS A 1 97 ? 12.494 28.580 -10.780 1.00 25.13 264 LYS A N 1
ATOM 751 C CA . LYS A 1 97 ? 11.709 28.563 -12.022 1.00 26.20 264 LYS A CA 1
ATOM 752 C C . LYS A 1 97 ? 10.338 29.233 -11.818 1.00 25.90 264 LYS A C 1
ATOM 753 O O . LYS A 1 97 ? 9.907 30.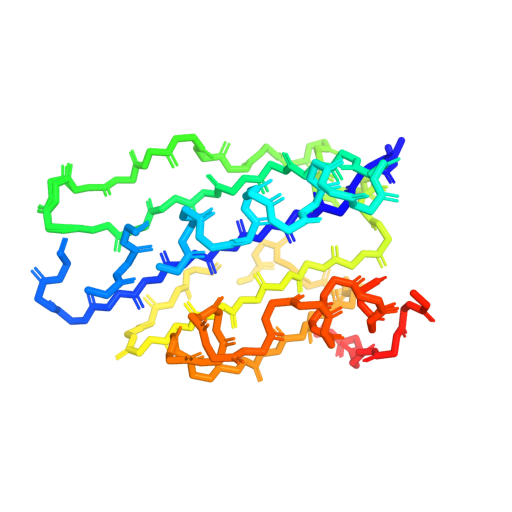031 -12.637 1.00 25.94 264 LYS A O 1
ATOM 759 N N . ALA A 1 98 ? 9.659 28.925 -10.708 1.00 25.11 265 ALA A N 1
ATOM 760 C CA . ALA A 1 98 ? 8.378 29.561 -10.416 1.00 25.08 265 ALA A CA 1
ATOM 761 C C . ALA A 1 98 ? 8.531 31.092 -10.258 1.00 26.29 265 ALA A C 1
ATOM 762 O O . ALA A 1 98 ? 7.735 31.860 -10.826 1.00 26.47 265 ALA A O 1
ATOM 777 N N . ASN A 1 100 ? 10.821 32.976 -11.539 1.00 26.69 267 ASN A N 1
ATOM 778 C CA . ASN A 1 100 ? 11.181 33.476 -12.880 1.00 26.72 267 ASN A CA 1
ATOM 779 C C . ASN A 1 100 ? 10.070 33.253 -13.897 1.00 26.35 267 ASN A C 1
ATOM 780 O O . ASN A 1 100 ? 10.214 33.612 -15.077 1.00 26.08 267 ASN A O 1
ATOM 785 N N . GLN A 1 101 ? 8.965 32.667 -13.437 1.00 25.20 268 GLN A N 1
ATOM 786 C CA . GLN A 1 101 ? 7.830 32.327 -14.293 1.00 25.29 268 GLN A CA 1
ATOM 787 C C . GLN A 1 101 ? 8.259 31.458 -15.483 1.00 24.88 268 GLN A C 1
ATOM 788 O O . GLN A 1 101 ? 7.686 31.578 -16.568 1.00 26.04 268 GLN A O 1
ATOM 794 N N . ASP A 1 102 ? 9.250 30.595 -15.259 1.00 25.42 269 ASP A N 1
ATOM 795 C CA . ASP A 1 102 ? 9.793 29.685 -16.281 1.00 25.38 269 ASP A CA 1
ATOM 796 C C . ASP A 1 102 ? 8.861 28.450 -16.243 1.00 24.35 269 ASP A C 1
ATOM 797 O O . ASP A 1 102 ? 9.278 27.355 -15.833 1.00 24.44 269 ASP A O 1
ATOM 802 N N . ALA A 1 103 ? 7.589 28.670 -16.603 1.00 23.12 270 ALA A N 1
ATOM 803 C CA . ALA A 1 103 ? 6.555 27.587 -16.596 1.00 22.04 270 ALA A CA 1
ATOM 804 C C . ALA A 1 103 ? 5.425 27.949 -17.574 1.00 22.35 270 ALA A C 1
ATOM 805 O O . ALA A 1 103 ? 5.060 29.135 -17.698 1.00 22.12 270 ALA A O 1
ATOM 807 N N . PRO A 1 104 ? 4.878 26.949 -18.267 1.00 20.67 271 PRO A N 1
ATOM 808 C CA . PRO A 1 104 ? 3.906 27.265 -19.318 1.00 20.35 271 PRO A CA 1
ATOM 809 C C . PRO A 1 104 ? 2.527 27.628 -18.754 1.00 18.87 271 PRO A C 1
ATOM 810 O O . PRO A 1 104 ? 2.147 27.172 -17.698 1.00 20.13 271 PRO A O 1
ATOM 814 N N A ILE A 1 105 ? 1.783 28.453 -19.490 0.50 19.37 272 ILE A N 1
ATOM 815 N N B ILE A 1 105 ? 1.798 28.449 -19.512 0.50 19.64 272 ILE A N 1
ATOM 816 C CA A ILE A 1 105 ? 0.414 28.778 -19.083 0.50 18.48 272 ILE A CA 1
ATOM 817 C CA B ILE A 1 105 ? 0.403 28.776 -19.207 0.50 19.19 272 ILE A CA 1
ATOM 818 C C A ILE A 1 105 ? -0.478 27.571 -19.318 0.50 19.18 272 ILE A C 1
ATOM 819 C C B ILE A 1 105 ? -0.444 27.507 -19.316 0.50 19.55 272 ILE A C 1
ATOM 820 O O A ILE A 1 105 ? -0.474 26.979 -20.403 0.50 18.55 272 ILE A O 1
ATOM 821 O O B ILE A 1 105 ? -0.357 26.784 -20.309 0.50 19.00 272 ILE A O 1
ATOM 830 N N . TYR A 1 106 ? -1.246 27.230 -18.291 1.00 19.67 273 TYR A N 1
ATOM 831 C CA . TYR A 1 106 ? -2.133 26.088 -18.332 1.00 21.81 273 TYR A CA 1
ATOM 832 C C . TYR A 1 106 ? -3.431 26.434 -19.065 1.00 21.95 273 TYR A C 1
ATOM 833 O O . TYR A 1 106 ? -4.072 27.455 -18.789 1.00 22.54 273 TYR A O 1
#

Radius of gyration: 11.91 Å; Cα contacts (8 Å, |Δi|>4): 232; chains: 1; bounding box: 26×31×24 Å

Nearest PDB structures (foldseek):
  2r4q-assembly1_A  TM=1.010E+00  e=4.410E-20  Bacillus subtilis subsp. subtilis str. 168
  2r48-assembly1_A  TM=9.534E-01  e=1.120E-12  Bacillus subtilis subsp. subtilis str. 168
  5dle-assembly1_D  TM=9.372E-01  e=1.317E-11  Borreliella burgdorferi B31
  2m1z-assembly1_A  TM=9.169E-01  e=6.701E-10  Listeria monocytogenes EGD-e
  4tn5-assembly1_B  TM=8.697E-01  e=5.232E-07  Escherichia coli K-12

InterPro domains:
  IPR002178 PTS EIIA type-2 domain [PF00359] (5-148)
  IPR002178 PTS EIIA type-2 domain [PS00372] (52-68)
  IPR002178 PTS EIIA type-2 domain [PS51094] (5-149)
  IPR002178 PTS EIIA type-2 domain [cd00211] (7-146)
  IPR003352 Phosphotransferase system, EIIC [PF02378] (308-576)
  IPR003353 Phosphotransferase system, fructose-specific IIB subunit [TIGR00829] (174-255)
  IPR00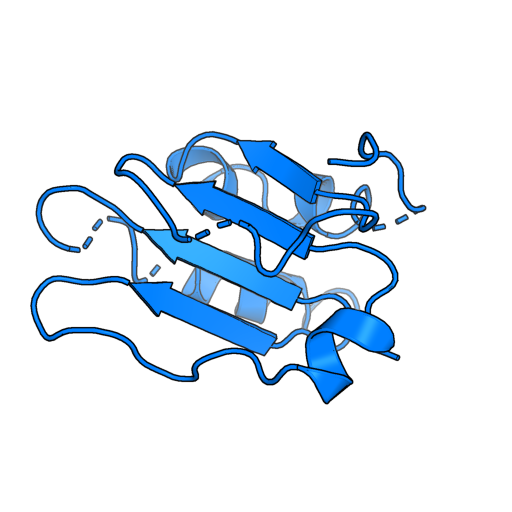3353 Phosphotransferase system, fructose-specific IIB subunit [cd05569] (172-267)
  IPR003501 Phosphotransferase system, EIIB component, type 2/3 [PF02302] (174-264)
  IPR004715 Phosphotransferase system, IIA component fructose subfamily [TIGR00848] (6-133)
  IPR006327 Phosphotransferase system, fructose IIC component [TIGR01427] (299-629)
  IPR013011 Phosphotransferase system, EIIB component, type 2 [PS51099] (172-267)
  IPR013014 Phosphotransferase system, EIIC component, type 2 [PS51104] (301-635)
  IPR016152 Phosphotransferase/anion transporter [G3DSA:3.40.930.10] (1-156)
  IPR016152 Phosphotransferase/anion transporter [SSF55804] (1-148)
  IPR036095 PTS system IIB component-like superfamily [SSF52794] (171-273)
  IPR050864 Bacterial PTS System Sugar Transport Components [PTHR30505] (52-634)